Protein AF-A0A6P2ALI6-F1 (afdb_mon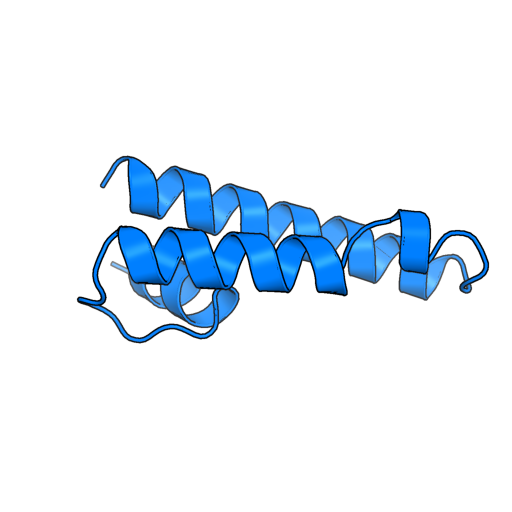omer)

pLDDT: mean 89.47, std 8.43, range [46.19, 95.0]

Secondary structure (DSSP, 8-state):
--HHHHHHHHTT--TT--HHHHHHHHHHHHHHH-GGGTTTS-HHHHHHHHHHHHHHHHHHHHHHH-

Sequence (66 aa):
MANVYRYYEILGLRPGVSADEIKQAYRRLVKEWHPDRFVTAPPEEQAAAESRIKEINEAYEYL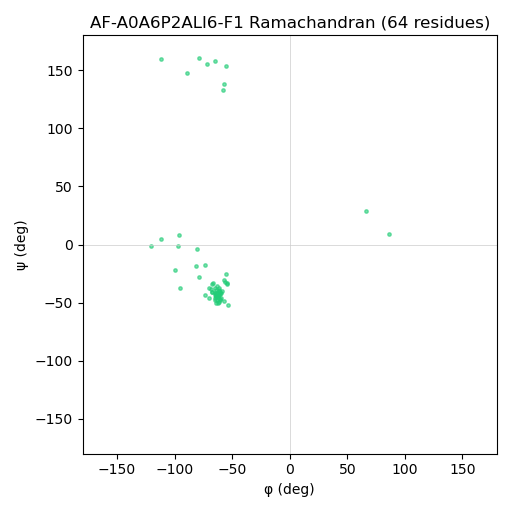KVN

Solvent-accessible surface area (backbo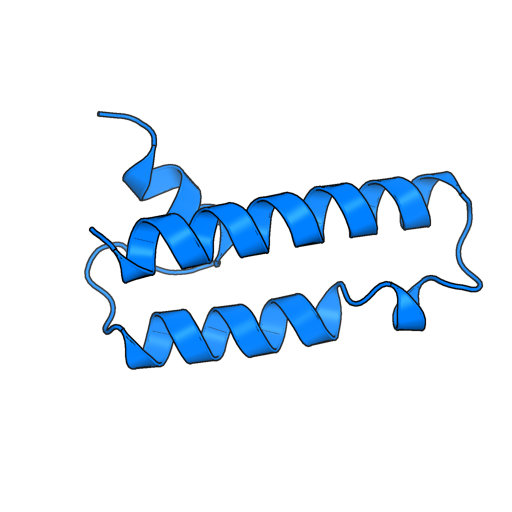ne atoms only — not comparable to full-atom values): 3858 Å² total; per-residue (Å²): 144,71,61,70,67,51,30,25,53,70,53,72,46,63,88,90,65,52,73,66,56,54,54,50,38,48,57,51,48,47,66,71,39,31,64,86,79,30,73,87,47,57,71,69,56,36,52,51,31,51,54,49,44,50,51,43,50,53,27,48,56,51,65,73,77,106

Foldseek 3Di:
DPPLCVLCVLLVHDPPDDLVSLVVSLVVLCVVLPLVVCVVPPPVSSVVSVVSNVSSVVSSVVVVVD

Nearest PDB structures (foldseek):
  2dmx-assembly1_A  TM=8.263E-01  e=1.404E-03  Homo sapiens
  4it5-assembly1_C  TM=9.274E-01  e=2.388E-02  Vibrio cholerae
  4it5-assembly1_A  TM=9.269E-01  e=3.403E-02  Vibrio cholerae
  1fpo-assembly1_A  TM=8.462E-01  e=3.024E-02  Escherichia coli
  5vso-assembly1_A  TM=8.179E-01  e=7.779E-03  Saccharomyces cerevisiae S288C

Radius of gyration: 12.54 Å; Cα contacts (8 Å, |Δi|>4): 54; chains: 1; bounding box: 26×26×32 Å

Structure (mmCIF, N/CA/C/O backbone):
data_AF-A0A6P2ALI6-F1
#
_entry.id   AF-A0A6P2ALI6-F1
#
loop_
_atom_site.group_PDB
_atom_site.id
_atom_site.type_symbol
_atom_site.label_atom_id
_atom_site.label_alt_id
_atom_site.label_comp_id
_atom_site.label_asym_id
_atom_site.label_entity_id
_atom_site.label_seq_id
_atom_site.pdbx_PDB_ins_code
_atom_site.Cartn_x
_atom_site.Cartn_y
_atom_site.Cartn_z
_atom_site.occupancy
_atom_site.B_iso_or_equiv
_atom_site.auth_seq_id
_atom_site.auth_comp_id
_atom_site.auth_asym_id
_atom_site.auth_atom_id
_atom_site.pdbx_PDB_model_num
ATOM 1 N N . MET A 1 1 ? -9.294 19.081 4.767 1.00 46.19 1 MET A N 1
ATOM 2 C CA . MET A 1 1 ? -9.925 17.761 5.009 1.00 46.19 1 MET A CA 1
ATOM 3 C C . MET A 1 1 ? -9.930 16.904 3.732 1.00 46.19 1 MET A C 1
ATOM 5 O O . MET A 1 1 ? -10.967 16.378 3.363 1.00 46.19 1 MET A O 1
ATOM 9 N N . ALA A 1 2 ? -8.787 16.756 3.045 1.00 52.50 2 ALA A N 1
ATOM 10 C CA . ALA A 1 2 ? -8.731 16.115 1.717 1.00 52.50 2 ALA A CA 1
ATOM 11 C C . ALA A 1 2 ? -7.827 14.865 1.629 1.00 52.50 2 ALA A C 1
ATOM 13 O O . ALA A 1 2 ? -7.769 14.246 0.575 1.00 52.50 2 ALA A O 1
ATOM 14 N N . ASN A 1 3 ? -7.143 14.462 2.708 1.00 72.69 3 ASN A N 1
ATOM 15 C CA . ASN A 1 3 ? -6.147 13.379 2.631 1.00 72.69 3 ASN A CA 1
ATOM 16 C C . ASN A 1 3 ? -6.691 11.993 3.006 1.00 72.69 3 ASN A C 1
ATOM 18 O O . ASN A 1 3 ? -6.362 11.022 2.339 1.00 72.69 3 ASN A O 1
ATOM 22 N N . VAL A 1 4 ? -7.579 11.893 4.001 1.00 83.06 4 VAL A N 1
ATOM 23 C CA . VAL A 1 4 ? -8.136 10.599 4.445 1.00 83.06 4 VAL A CA 1
ATOM 24 C C . VAL A 1 4 ? -8.919 9.887 3.343 1.00 83.06 4 VAL A C 1
ATOM 26 O O . VAL A 1 4 ? -8.682 8.712 3.082 1.00 83.06 4 VAL A O 1
ATOM 29 N N . TYR A 1 5 ? -9.836 10.597 2.678 1.00 87.50 5 TYR A N 1
ATOM 30 C CA . TYR A 1 5 ? -10.675 10.010 1.629 1.00 87.50 5 TYR A CA 1
ATOM 31 C C . TYR A 1 5 ? -9.832 9.486 0.463 1.00 87.50 5 TYR A C 1
ATOM 33 O O . TYR A 1 5 ? -10.060 8.370 0.006 1.00 87.50 5 TYR A O 1
ATOM 41 N N . ARG A 1 6 ? -8.787 10.227 0.076 1.00 89.69 6 ARG A N 1
ATOM 42 C CA . ARG A 1 6 ? -7.839 9.809 -0.959 1.00 89.69 6 ARG A CA 1
ATOM 43 C C . ARG A 1 6 ? -7.100 8.520 -0.585 1.00 89.69 6 ARG A C 1
ATOM 45 O O . ARG A 1 6 ? -6.890 7.677 -1.447 1.00 89.69 6 ARG A O 1
ATOM 52 N N . TYR A 1 7 ? -6.714 8.336 0.678 1.00 92.00 7 TYR A N 1
ATOM 53 C CA . TYR A 1 7 ? -6.046 7.103 1.114 1.00 92.00 7 TYR A CA 1
ATOM 54 C C . TYR A 1 7 ? -6.972 5.889 1.076 1.00 92.00 7 TYR A C 1
ATOM 56 O O . TYR A 1 7 ? -6.553 4.818 0.636 1.00 92.00 7 TYR A O 1
ATOM 64 N N . TYR A 1 8 ? -8.241 6.061 1.450 1.00 91.69 8 TYR A N 1
ATOM 65 C CA . TYR A 1 8 ? -9.241 5.013 1.257 1.00 91.69 8 TYR A CA 1
ATOM 66 C C . TYR A 1 8 ? -9.417 4.680 -0.231 1.00 91.69 8 TYR A C 1
ATOM 68 O O . TYR A 1 8 ? -9.400 3.505 -0.584 1.00 91.69 8 TYR A O 1
ATOM 76 N N . GLU A 1 9 ? -9.479 5.679 -1.115 1.00 92.12 9 GLU A N 1
ATOM 77 C CA . GLU A 1 9 ? -9.566 5.466 -2.568 1.00 92.12 9 GLU A CA 1
ATOM 78 C C . GLU A 1 9 ? -8.332 4.760 -3.151 1.00 92.12 9 GLU A C 1
ATOM 80 O O . GLU A 1 9 ? -8.484 3.846 -3.960 1.00 92.12 9 GLU A O 1
ATOM 85 N N . ILE A 1 10 ? -7.118 5.124 -2.717 1.00 92.50 10 ILE A N 1
ATOM 86 C CA . ILE A 1 10 ? -5.867 4.454 -3.121 1.00 92.50 10 ILE A CA 1
ATOM 87 C C . ILE A 1 10 ? -5.901 2.972 -2.740 1.00 92.50 10 ILE A C 1
ATOM 89 O O . ILE A 1 10 ? -5.478 2.125 -3.527 1.00 92.50 10 ILE A O 1
ATOM 93 N N . LEU A 1 11 ? -6.435 2.653 -1.558 1.00 91.75 11 LEU A N 1
ATOM 94 C CA . LEU A 1 11 ? -6.610 1.272 -1.115 1.00 91.75 11 LEU A CA 1
ATOM 95 C C . LEU A 1 11 ? -7.852 0.586 -1.713 1.00 91.75 11 LEU A C 1
ATOM 97 O O . LEU A 1 11 ? -8.057 -0.604 -1.478 1.00 91.75 11 LEU A O 1
ATOM 101 N N . GLY A 1 12 ? -8.676 1.301 -2.486 1.00 91.69 12 GLY A N 1
ATOM 102 C CA . GLY A 1 12 ? -9.927 0.784 -3.049 1.00 91.69 12 GLY A CA 1
ATOM 103 C C . GLY A 1 12 ? -10.988 0.476 -1.989 1.00 91.69 12 GLY A C 1
ATOM 104 O O . GLY A 1 12 ? -11.799 -0.435 -2.160 1.00 91.69 12 GLY A O 1
ATOM 105 N N . LEU A 1 13 ? -10.961 1.199 -0.873 1.00 92.88 13 LEU A N 1
ATOM 106 C CA . LEU A 1 13 ? -11.811 1.003 0.292 1.00 92.88 13 LEU A CA 1
ATOM 107 C C . LEU A 1 13 ? -12.800 2.151 0.466 1.00 92.88 13 LEU A C 1
ATOM 109 O O . LEU A 1 13 ? -12.612 3.263 -0.024 1.00 92.88 13 LEU A O 1
ATOM 113 N N . ARG A 1 14 ? -13.866 1.873 1.217 1.00 90.12 14 ARG A N 1
ATOM 114 C CA . ARG A 1 14 ? -14.804 2.906 1.659 1.00 90.12 14 ARG A CA 1
ATOM 115 C C . ARG A 1 14 ? -14.336 3.495 2.993 1.00 90.12 14 ARG A C 1
ATOM 117 O O . ARG A 1 14 ? -13.783 2.760 3.805 1.00 90.12 14 ARG A O 1
ATOM 124 N N . PRO A 1 15 ? -14.581 4.784 3.264 1.00 87.38 15 PRO A N 1
ATOM 125 C CA . PRO A 1 15 ? -14.340 5.351 4.586 1.00 87.38 15 PRO A CA 1
ATOM 126 C C . PRO A 1 15 ? -15.129 4.596 5.664 1.00 87.38 15 PRO A C 1
ATOM 128 O O . PRO A 1 15 ? -16.295 4.262 5.453 1.00 87.38 15 PRO A O 1
ATOM 131 N N . GLY A 1 16 ? -14.503 4.343 6.815 1.00 84.69 16 GLY A N 1
ATOM 132 C CA . GLY A 1 16 ? -15.138 3.644 7.941 1.00 84.69 16 GLY A CA 1
ATOM 133 C C . GLY A 1 16 ? -15.068 2.114 7.887 1.00 84.69 16 GLY A C 1
ATOM 134 O O . GLY A 1 16 ? -15.716 1.456 8.698 1.00 84.69 16 GLY A O 1
ATOM 135 N N . VAL A 1 17 ? -14.297 1.541 6.958 1.00 90.81 17 VAL A N 1
ATOM 136 C CA . VAL A 1 17 ? -13.939 0.112 6.983 1.00 90.81 17 VAL A CA 1
ATOM 137 C C . VAL A 1 17 ? -13.069 -0.231 8.192 1.00 90.81 17 VAL A C 1
ATOM 139 O O . VAL A 1 17 ? -12.397 0.624 8.769 1.00 90.81 17 VAL A O 1
ATOM 142 N N . SER A 1 18 ? -13.064 -1.508 8.564 1.00 91.31 18 SER A N 1
ATOM 143 C CA . SER A 1 18 ? -12.269 -1.999 9.691 1.00 91.31 18 SER A CA 1
ATOM 144 C C . SER A 1 18 ? -10.763 -2.028 9.390 1.00 91.31 18 SER A C 1
ATOM 146 O O . SER A 1 18 ? -10.336 -2.173 8.243 1.00 91.31 18 SER A O 1
ATOM 148 N N . ALA A 1 19 ? -9.931 -1.969 10.435 1.00 89.50 19 ALA A N 1
ATOM 149 C CA . ALA A 1 19 ? -8.475 -2.095 10.301 1.00 89.50 19 ALA A CA 1
ATOM 150 C C . ALA A 1 19 ? -8.043 -3.416 9.628 1.00 89.50 19 ALA A C 1
ATOM 152 O O . ALA A 1 19 ? -7.043 -3.455 8.905 1.00 89.50 19 ALA A O 1
ATOM 153 N N . ASP A 1 20 ? -8.814 -4.491 9.813 1.00 91.94 20 ASP A N 1
ATOM 154 C CA . ASP A 1 20 ? -8.574 -5.773 9.150 1.00 91.94 20 ASP A CA 1
ATOM 155 C C . ASP A 1 20 ? -8.813 -5.700 7.638 1.00 91.94 20 ASP A C 1
ATOM 157 O O . ASP A 1 20 ? -7.999 -6.221 6.868 1.00 91.94 20 ASP A O 1
ATOM 161 N N . GLU A 1 21 ? -9.867 -5.006 7.197 1.00 92.69 21 GLU A N 1
ATOM 162 C CA . GLU A 1 21 ? -10.125 -4.745 5.776 1.00 92.69 21 GLU A CA 1
ATOM 163 C C . GLU A 1 21 ? -9.025 -3.879 5.159 1.00 92.69 21 GLU A C 1
ATOM 165 O O . GLU A 1 21 ? -8.526 -4.201 4.079 1.00 92.69 21 GLU A O 1
ATOM 170 N N . ILE A 1 22 ? -8.569 -2.846 5.877 1.00 92.31 22 ILE A N 1
ATOM 171 C CA . ILE A 1 22 ? -7.438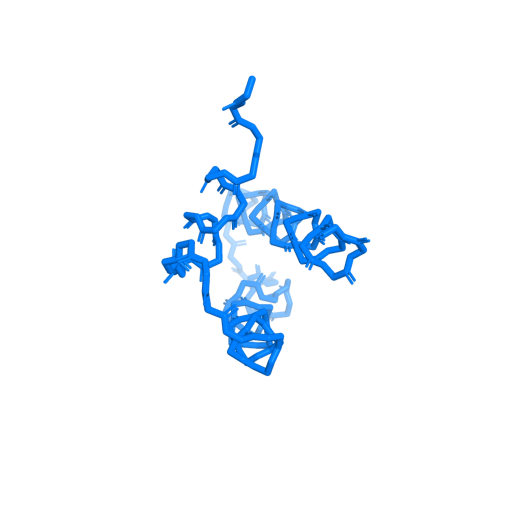 -1.999 5.463 1.00 92.31 22 ILE A CA 1
ATOM 172 C C . ILE A 1 22 ? -6.187 -2.855 5.241 1.00 92.31 22 ILE A C 1
ATOM 174 O O . ILE A 1 22 ? -5.555 -2.801 4.182 1.00 92.31 22 ILE A O 1
ATOM 178 N N . LYS A 1 23 ? -5.861 -3.728 6.199 1.00 93.00 23 LYS A N 1
ATOM 179 C CA . LYS A 1 23 ? -4.712 -4.637 6.111 1.00 93.00 23 LYS A CA 1
ATOM 180 C C . LYS A 1 23 ? -4.876 -5.695 5.016 1.00 93.00 23 LYS A C 1
ATOM 182 O O . LYS A 1 23 ? -3.885 -6.155 4.441 1.00 93.00 23 LYS A O 1
ATOM 187 N N . GLN A 1 24 ? -6.094 -6.155 4.746 1.00 94.56 24 GLN A N 1
ATOM 188 C CA . GLN A 1 24 ? -6.365 -7.113 3.675 1.00 94.56 24 GLN A CA 1
ATOM 189 C C . GLN A 1 24 ? -6.194 -6.466 2.295 1.00 94.56 24 GLN A C 1
ATOM 191 O O . GLN A 1 24 ? -5.503 -7.036 1.448 1.00 94.56 24 GLN A O 1
ATOM 196 N N . ALA A 1 25 ? -6.746 -5.268 2.093 1.00 94.62 25 ALA A N 1
ATOM 197 C CA . ALA A 1 25 ? -6.600 -4.507 0.856 1.00 94.62 25 ALA A CA 1
ATOM 198 C C . ALA A 1 25 ? -5.137 -4.143 0.588 1.00 94.62 25 ALA A C 1
ATOM 200 O O . ALA A 1 25 ? -4.638 -4.397 -0.506 1.00 94.62 25 ALA A O 1
ATOM 201 N N . TYR A 1 26 ? -4.420 -3.664 1.610 1.00 94.81 26 TYR A N 1
ATOM 202 C CA . TYR A 1 26 ? -2.989 -3.380 1.528 1.00 94.81 26 TYR A CA 1
ATOM 203 C C . TYR A 1 26 ? -2.193 -4.594 1.031 1.00 94.81 26 TYR A C 1
ATOM 205 O O . TYR A 1 26 ? -1.476 -4.511 0.036 1.00 94.81 26 TYR A O 1
ATOM 213 N N . ARG A 1 27 ? -2.373 -5.763 1.662 1.00 94.25 27 ARG A N 1
ATOM 214 C CA . ARG A 1 27 ? -1.669 -6.996 1.266 1.00 94.25 27 ARG A CA 1
ATOM 215 C C . ARG A 1 27 ? -1.997 -7.431 -0.160 1.00 94.25 27 ARG A C 1
ATOM 217 O O . ARG A 1 27 ? -1.116 -7.924 -0.862 1.00 94.25 27 ARG A O 1
ATOM 224 N N . ARG A 1 28 ? -3.250 -7.259 -0.588 1.00 94.75 28 ARG A N 1
ATOM 225 C CA . ARG A 1 28 ? -3.670 -7.545 -1.962 1.00 94.75 28 ARG A CA 1
ATOM 226 C C . ARG A 1 28 ? -2.965 -6.617 -2.951 1.00 94.75 28 ARG A C 1
ATOM 228 O O . ARG A 1 28 ? -2.368 -7.110 -3.902 1.00 94.75 28 ARG A O 1
ATOM 235 N N . LEU A 1 29 ? -2.995 -5.312 -2.695 1.00 94.12 29 LEU A N 1
ATOM 236 C CA . LEU A 1 29 ? -2.423 -4.297 -3.576 1.00 94.12 29 LEU A CA 1
ATOM 237 C C . LEU A 1 29 ? -0.898 -4.380 -3.649 1.00 94.12 29 LEU A C 1
ATOM 239 O O . LEU A 1 29 ? -0.353 -4.320 -4.743 1.00 94.12 29 LEU A O 1
ATOM 243 N N . VAL A 1 30 ? -0.207 -4.611 -2.530 1.00 92.81 30 VAL A N 1
ATOM 244 C CA . VAL A 1 30 ? 1.249 -4.829 -2.530 1.00 92.81 30 VAL A CA 1
ATOM 245 C C . VAL A 1 30 ? 1.618 -6.048 -3.362 1.00 92.81 30 VAL A C 1
ATOM 247 O O . VAL A 1 30 ? 2.580 -5.994 -4.111 1.00 92.81 30 VAL A O 1
ATOM 250 N N . LYS A 1 31 ? 0.853 -7.143 -3.276 1.00 92.75 31 LYS A N 1
ATOM 251 C CA . LYS A 1 31 ? 1.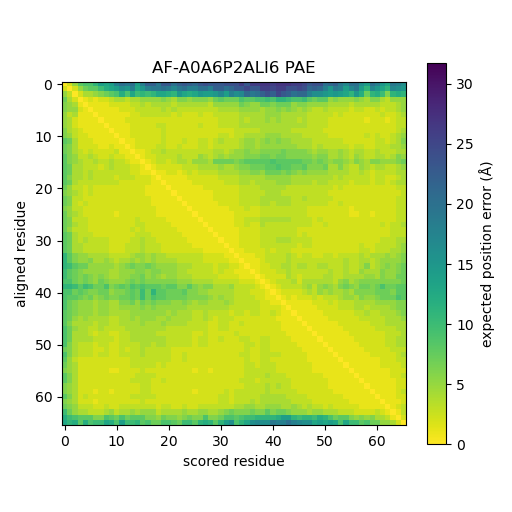106 -8.336 -4.093 1.00 92.75 31 LYS A CA 1
ATOM 252 C C . LYS A 1 31 ? 0.846 -8.084 -5.581 1.00 92.75 31 LYS A C 1
ATOM 254 O O . LYS A 1 31 ? 1.519 -8.677 -6.415 1.00 92.75 31 LYS A O 1
ATOM 259 N N . GLU A 1 32 ? -0.134 -7.250 -5.907 1.00 91.06 32 GLU A N 1
ATOM 260 C CA . GLU A 1 32 ? -0.502 -6.896 -7.281 1.00 91.06 32 GLU A CA 1
ATOM 261 C C . GLU A 1 32 ? 0.525 -5.961 -7.928 1.00 91.06 32 GLU A C 1
ATOM 263 O O . GLU A 1 32 ? 0.953 -6.209 -9.053 1.00 91.06 32 GLU A O 1
ATOM 268 N N . TRP A 1 33 ? 0.978 -4.958 -7.175 1.00 93.31 33 TRP A N 1
ATOM 269 C CA . TRP A 1 33 ? 1.920 -3.926 -7.608 1.00 93.31 33 TRP A CA 1
ATOM 270 C C . TRP A 1 33 ? 3.381 -4.219 -7.231 1.00 93.31 33 TRP A C 1
ATOM 272 O O . TRP A 1 33 ? 4.238 -3.362 -7.418 1.00 93.31 33 TRP A O 1
ATOM 282 N N . HIS A 1 34 ? 3.685 -5.416 -6.710 1.00 88.44 34 HIS A N 1
ATOM 283 C CA . HIS A 1 34 ? 5.028 -5.776 -6.241 1.00 88.44 34 HIS A CA 1
ATOM 284 C C . HIS A 1 34 ? 6.068 -5.626 -7.360 1.00 88.44 34 HIS A C 1
ATOM 286 O O . HIS A 1 34 ? 5.837 -6.188 -8.433 1.00 88.44 34 HIS A O 1
ATOM 292 N N . PRO A 1 35 ? 7.229 -4.983 -7.122 1.00 85.81 35 PRO A N 1
ATOM 293 C CA . PRO A 1 35 ? 8.257 -4.785 -8.149 1.00 85.81 35 PRO A CA 1
ATOM 294 C C . PRO A 1 35 ? 8.701 -6.097 -8.810 1.00 85.81 35 PRO A C 1
ATOM 296 O O . PRO A 1 35 ? 8.918 -6.116 -10.018 1.00 85.81 35 PRO A O 1
ATOM 299 N N . ASP A 1 36 ? 8.711 -7.217 -8.073 1.00 89.75 36 ASP A N 1
ATOM 300 C CA . ASP A 1 36 ? 8.996 -8.557 -8.623 1.0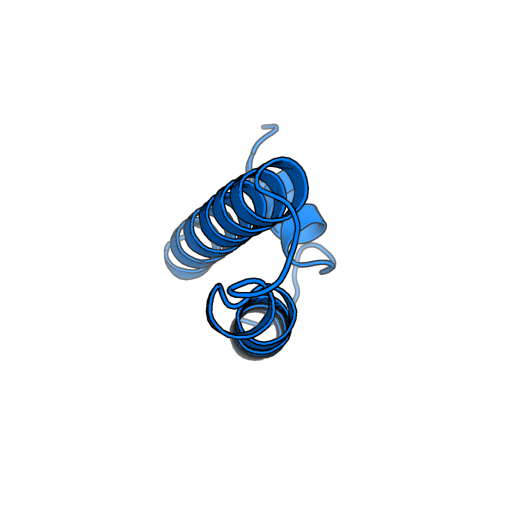0 89.75 36 ASP A CA 1
ATOM 301 C C . ASP A 1 36 ? 8.094 -8.962 -9.803 1.00 89.75 36 ASP A C 1
ATOM 303 O O . ASP A 1 36 ? 8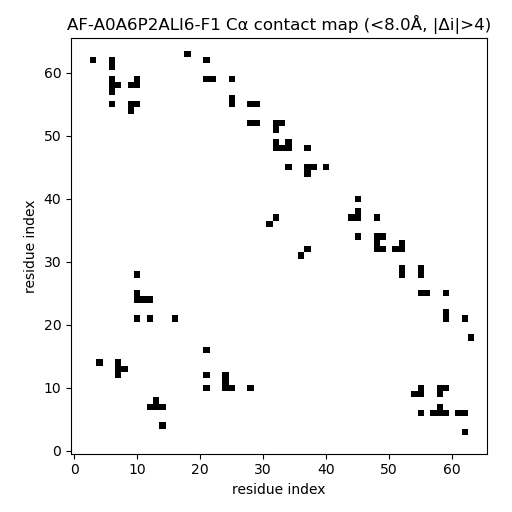.490 -9.781 -10.629 1.00 89.75 36 ASP A O 1
ATOM 307 N N . ARG A 1 37 ? 6.880 -8.406 -9.914 1.00 90.88 37 ARG A N 1
ATOM 308 C CA . ARG A 1 37 ? 5.981 -8.663 -11.052 1.00 90.88 37 ARG A CA 1
ATOM 309 C C . ARG A 1 37 ? 6.312 -7.816 -12.278 1.00 90.88 37 ARG A C 1
ATOM 311 O O . ARG A 1 37 ? 5.886 -8.170 -13.372 1.00 90.88 37 ARG A O 1
ATOM 318 N N . PHE A 1 38 ? 7.064 -6.733 -12.099 1.00 90.19 38 PHE A N 1
ATOM 319 C CA . PHE A 1 38 ? 7.386 -5.751 -13.134 1.00 90.19 38 PHE A CA 1
ATOM 320 C C . PHE A 1 38 ? 8.869 -5.762 -13.522 1.00 90.19 38 PHE A C 1
ATOM 322 O O . PHE A 1 38 ? 9.277 -4.970 -14.361 1.00 90.19 38 PHE A O 1
ATOM 329 N N . VAL A 1 39 ? 9.681 -6.683 -12.990 1.00 87.94 39 VAL A N 1
ATOM 330 C CA . VAL A 1 39 ? 11.130 -6.772 -13.284 1.00 87.94 39 VAL A CA 1
ATOM 331 C C . VAL A 1 39 ? 11.414 -6.907 -14.784 1.00 87.94 39 VAL A C 1
ATOM 333 O O . VAL A 1 39 ? 12.426 -6.416 -15.275 1.00 87.94 39 VAL A O 1
ATOM 336 N N . THR A 1 40 ? 10.516 -7.560 -15.526 1.00 92.38 40 THR A N 1
ATOM 337 C CA . THR A 1 40 ? 10.614 -7.729 -16.985 1.00 92.38 40 THR A CA 1
AT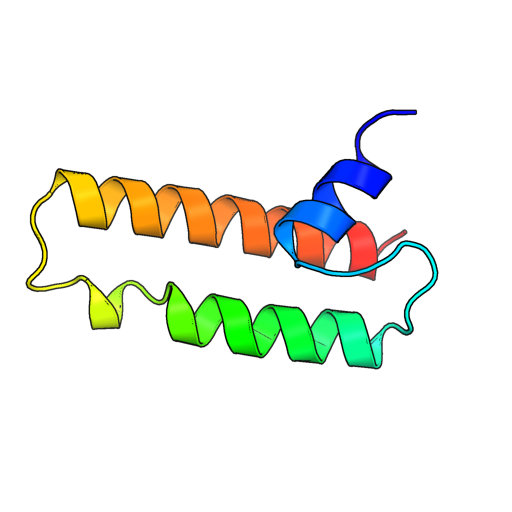OM 338 C C . THR A 1 40 ? 9.793 -6.707 -17.775 1.00 92.38 40 THR A C 1
ATOM 340 O O . THR A 1 40 ? 9.775 -6.774 -19.002 1.00 92.38 40 THR A O 1
ATOM 343 N N . ALA A 1 41 ? 9.071 -5.810 -17.101 1.00 91.25 41 ALA A N 1
ATOM 344 C CA . ALA A 1 41 ? 8.229 -4.802 -17.734 1.00 91.25 41 ALA A CA 1
ATOM 345 C C . ALA A 1 41 ? 9.075 -3.621 -18.250 1.00 91.25 41 ALA A C 1
ATOM 347 O O . ALA A 1 41 ? 10.207 -3.429 -17.794 1.00 91.25 41 ALA A O 1
ATOM 348 N N . PRO A 1 42 ? 8.557 -2.808 -19.185 1.00 95.00 42 PRO A N 1
ATOM 349 C CA . PRO A 1 42 ? 9.216 -1.582 -19.620 1.00 95.00 42 PRO A CA 1
ATOM 350 C C . PRO A 1 42 ? 9.530 -0.629 -18.449 1.00 95.00 42 PRO A C 1
ATOM 352 O O . PRO A 1 42 ? 8.799 -0.623 -17.456 1.00 95.00 42 PRO A O 1
ATOM 355 N N . PRO A 1 43 ? 10.559 0.234 -18.563 1.00 91.69 43 PRO A N 1
ATOM 356 C CA . PRO A 1 43 ? 10.934 1.178 -17.503 1.00 91.69 43 PRO A CA 1
ATOM 357 C C . PRO A 1 43 ? 9.783 2.077 -17.029 1.00 91.69 43 PRO A C 1
ATOM 359 O O . PRO A 1 43 ? 9.695 2.404 -15.850 1.00 91.69 43 PRO A O 1
ATOM 362 N N . GLU A 1 44 ? 8.879 2.452 -17.937 1.00 92.62 44 GLU A N 1
ATOM 363 C CA . GLU A 1 44 ? 7.696 3.257 -17.616 1.00 92.62 44 GLU A CA 1
ATOM 364 C C . GLU A 1 44 ? 6.722 2.513 -16.694 1.00 92.62 44 GLU A C 1
ATOM 366 O O . GLU A 1 44 ? 6.220 3.085 -15.727 1.00 92.62 44 GLU A O 1
ATOM 371 N N . GLU A 1 45 ? 6.495 1.221 -16.944 1.00 90.81 45 GLU A N 1
ATOM 372 C CA . GLU A 1 45 ? 5.639 0.381 -16.103 1.00 90.81 45 GLU A CA 1
ATOM 373 C C . GLU A 1 45 ? 6.282 0.109 -14.743 1.00 90.81 45 GLU A C 1
ATOM 375 O O . GLU A 1 45 ? 5.590 0.123 -13.727 1.00 90.81 45 GLU A O 1
ATOM 380 N N . GLN A 1 46 ? 7.605 -0.072 -14.703 1.00 91.69 46 GLN A N 1
ATOM 381 C CA . GLN A 1 46 ? 8.347 -0.198 -13.447 1.00 91.69 46 GLN A CA 1
ATOM 382 C C . GLN A 1 46 ? 8.208 1.064 -12.589 1.00 91.69 46 GLN A C 1
ATOM 384 O O . GLN A 1 46 ? 7.871 0.968 -11.409 1.00 91.69 46 GLN A O 1
ATOM 389 N N . ALA A 1 47 ? 8.388 2.246 -13.187 1.00 92.25 47 ALA A N 1
ATOM 390 C CA . ALA A 1 47 ? 8.225 3.524 -12.497 1.00 92.25 47 ALA A CA 1
ATOM 391 C C . ALA A 1 47 ? 6.776 3.744 -12.024 1.00 92.25 47 ALA A C 1
ATOM 393 O O . ALA A 1 47 ? 6.543 4.223 -10.911 1.00 92.25 47 ALA A O 1
ATOM 394 N N . ALA A 1 48 ? 5.787 3.359 -12.838 1.00 91.88 48 ALA A N 1
ATOM 395 C CA . ALA A 1 48 ? 4.379 3.424 -12.457 1.00 91.88 48 ALA A CA 1
ATOM 396 C C . ALA A 1 48 ? 4.058 2.482 -11.285 1.00 91.88 48 ALA A C 1
ATOM 398 O O . ALA A 1 48 ? 3.371 2.888 -10.343 1.00 91.88 48 ALA A O 1
ATOM 399 N N . ALA A 1 49 ? 4.582 1.253 -11.309 1.00 91.25 49 ALA A N 1
ATOM 400 C CA . ALA A 1 49 ? 4.414 0.284 -10.232 1.00 91.25 49 ALA A CA 1
ATOM 401 C C . ALA A 1 49 ? 5.068 0.766 -8.930 1.00 91.25 49 ALA A C 1
ATOM 403 O O . ALA A 1 49 ? 4.435 0.716 -7.876 1.00 91.25 49 ALA A O 1
ATOM 404 N N . GLU A 1 50 ? 6.284 1.313 -8.999 1.00 91.94 50 GLU A N 1
ATOM 405 C CA . GLU A 1 50 ? 6.977 1.896 -7.847 1.00 91.94 50 GLU A CA 1
ATOM 406 C C . GLU A 1 50 ? 6.192 3.071 -7.245 1.00 91.94 50 GLU A C 1
ATOM 408 O O . GLU A 1 50 ? 5.940 3.099 -6.035 1.00 91.94 50 GLU A O 1
ATOM 413 N N . SER A 1 51 ? 5.730 4.007 -8.083 1.00 93.31 51 SER A N 1
ATOM 414 C CA . SER A 1 51 ? 4.901 5.128 -7.632 1.00 93.31 51 SER A CA 1
ATOM 415 C C . SER A 1 51 ? 3.613 4.635 -6.976 1.00 93.31 51 SER A C 1
ATOM 417 O O . SER A 1 51 ? 3.227 5.130 -5.915 1.00 93.31 51 SER A O 1
ATOM 419 N N . ARG A 1 52 ? 2.963 3.615 -7.552 1.00 93.00 52 ARG A N 1
ATOM 420 C CA . ARG A 1 52 ? 1.746 3.043 -6.973 1.00 93.00 52 ARG A CA 1
ATOM 421 C C . ARG A 1 52 ? 1.991 2.374 -5.635 1.00 93.00 52 ARG A C 1
ATOM 423 O O . ARG A 1 52 ? 1.237 2.623 -4.696 1.00 93.00 52 ARG A O 1
ATOM 430 N N . ILE A 1 53 ? 3.040 1.566 -5.513 1.00 93.81 53 ILE A N 1
ATOM 431 C CA . ILE A 1 53 ? 3.358 0.896 -4.252 1.00 93.81 53 ILE A CA 1
ATOM 432 C C . ILE A 1 53 ? 3.686 1.908 -3.152 1.00 93.81 53 ILE A C 1
ATOM 434 O O . ILE A 1 53 ? 3.302 1.714 -1.998 1.00 93.81 53 ILE A O 1
ATOM 438 N N . LYS A 1 54 ? 4.338 3.019 -3.511 1.00 93.38 54 LYS A N 1
ATOM 439 C CA . LYS A 1 54 ? 4.633 4.113 -2.588 1.00 93.38 54 LYS A CA 1
ATOM 440 C C . LYS A 1 54 ? 3.353 4.757 -2.055 1.00 93.38 54 LYS A C 1
ATOM 442 O O . LYS A 1 54 ? 3.217 4.887 -0.841 1.00 93.38 54 LYS A O 1
ATOM 447 N N . GLU A 1 55 ? 2.400 5.073 -2.932 1.00 93.94 55 GLU A N 1
ATOM 448 C CA . GLU A 1 55 ? 1.087 5.602 -2.533 1.00 93.94 55 GLU A CA 1
ATOM 449 C C . GLU A 1 55 ? 0.317 4.624 -1.634 1.00 93.94 55 GLU A C 1
ATOM 451 O O . GLU A 1 55 ? -0.272 5.034 -0.635 1.00 93.94 55 GLU A O 1
ATOM 456 N N . ILE A 1 56 ? 0.339 3.326 -1.957 1.00 94.44 56 ILE A N 1
ATOM 457 C CA . ILE A 1 56 ? -0.319 2.272 -1.169 1.00 94.44 56 ILE A CA 1
ATOM 458 C C . ILE A 1 56 ? 0.276 2.188 0.245 1.00 94.44 56 ILE A C 1
ATOM 460 O O . ILE A 1 56 ? -0.467 2.089 1.223 1.00 94.44 56 ILE A O 1
ATOM 464 N N . ASN A 1 57 ? 1.606 2.242 0.362 1.00 93.56 57 ASN A N 1
ATOM 465 C CA . ASN A 1 57 ? 2.302 2.231 1.650 1.00 93.56 57 ASN A CA 1
ATOM 466 C C . ASN A 1 57 ? 1.972 3.474 2.486 1.00 93.56 57 ASN A C 1
ATOM 468 O O . ASN A 1 57 ? 1.684 3.349 3.675 1.00 93.56 57 ASN A O 1
ATOM 472 N N . GLU A 1 58 ? 1.978 4.657 1.871 1.00 93.12 58 GLU A N 1
ATOM 473 C CA . GLU A 1 58 ? 1.652 5.917 2.547 1.00 93.12 58 GLU A CA 1
ATOM 474 C C . GLU A 1 58 ? 0.197 5.936 3.034 1.00 93.12 58 GLU A C 1
ATOM 476 O O . GLU A 1 58 ? -0.069 6.275 4.189 1.00 93.12 58 GLU A O 1
ATOM 481 N N . ALA A 1 59 ? -0.737 5.480 2.193 1.00 92.69 59 ALA A N 1
ATOM 482 C CA . ALA A 1 59 ? -2.143 5.341 2.551 1.00 92.69 59 ALA A CA 1
ATOM 483 C C . ALA A 1 59 ? -2.341 4.386 3.735 1.00 92.69 59 ALA A C 1
ATOM 485 O O . ALA A 1 59 ? -3.070 4.702 4.676 1.00 92.69 59 ALA A O 1
ATOM 486 N N . TYR A 1 60 ? -1.675 3.230 3.707 1.00 93.81 60 TYR A N 1
ATOM 487 C CA . TYR A 1 60 ? -1.764 2.242 4.775 1.00 93.81 60 TYR A CA 1
ATOM 488 C C . TYR A 1 60 ? -1.197 2.758 6.099 1.00 93.81 60 TYR A C 1
ATOM 490 O O . TYR A 1 60 ? -1.862 2.634 7.125 1.00 93.81 60 TYR A O 1
ATOM 498 N N . GLU A 1 61 ? -0.005 3.361 6.099 1.00 91.69 61 GLU A N 1
ATOM 499 C CA . GLU A 1 61 ? 0.589 3.891 7.332 1.00 91.69 61 GLU A CA 1
ATOM 500 C C . GLU A 1 61 ? -0.234 5.046 7.909 1.00 91.69 61 GLU A C 1
ATOM 502 O O . GLU A 1 61 ? -0.435 5.104 9.121 1.00 91.69 61 GLU A O 1
ATOM 507 N N . TYR A 1 62 ? -0.797 5.913 7.063 1.00 91.19 62 TYR A N 1
ATOM 508 C CA . TYR A 1 62 ? -1.677 6.976 7.537 1.00 91.19 62 TYR A CA 1
ATOM 509 C C . TYR A 1 62 ? -2.937 6.418 8.214 1.00 91.19 62 TYR A C 1
ATOM 511 O O . TYR A 1 62 ? -3.251 6.816 9.336 1.00 91.19 62 TYR A O 1
ATOM 519 N N . LEU A 1 63 ? -3.641 5.490 7.555 1.00 89.12 63 LEU A N 1
ATOM 520 C CA . LEU A 1 63 ? -4.899 4.905 8.043 1.00 89.12 63 LEU A CA 1
ATOM 521 C C . LEU A 1 63 ? -4.715 3.918 9.203 1.00 89.12 63 LEU A C 1
ATOM 523 O O . LEU A 1 63 ? -5.665 3.575 9.897 1.00 89.12 63 LEU A O 1
ATOM 527 N N . LYS A 1 64 ? -3.498 3.417 9.404 1.00 86.94 64 LYS A N 1
ATOM 528 C CA . LYS A 1 64 ? -3.150 2.571 10.549 1.00 86.94 64 LYS A CA 1
ATOM 529 C C . LYS A 1 64 ? -2.932 3.388 11.824 1.00 86.94 64 LYS A C 1
ATOM 531 O O . LYS A 1 64 ? -3.092 2.847 12.915 1.00 86.94 64 LYS A O 1
ATOM 536 N N . VAL A 1 65 ? -2.522 4.650 11.692 1.00 79.00 65 VAL A N 1
ATOM 537 C CA . VAL A 1 65 ? -2.173 5.532 12.818 1.00 79.00 65 VAL A CA 1
ATOM 538 C C . VAL A 1 65 ? -3.309 6.502 13.184 1.00 79.00 65 VAL A C 1
ATOM 540 O O . VAL A 1 65 ? -3.339 6.969 14.321 1.00 79.00 65 VAL A O 1
ATOM 543 N N . ASN A 1 66 ? -4.238 6.790 12.262 1.00 69.12 66 ASN A N 1
ATOM 544 C CA . ASN A 1 66 ? -5.341 7.754 12.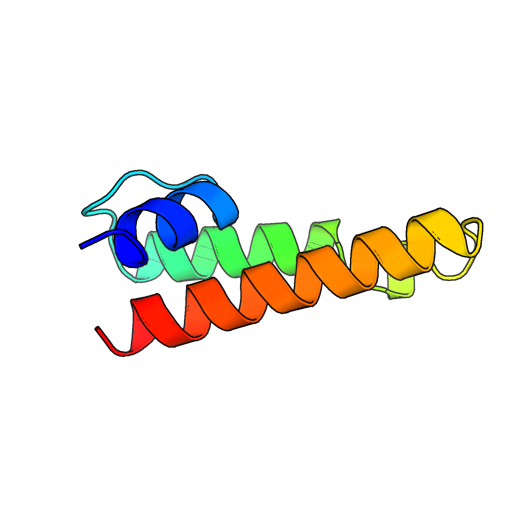424 1.00 69.12 66 ASN A CA 1
ATOM 545 C C . ASN A 1 66 ? -6.703 7.091 12.223 1.00 69.12 66 ASN A C 1
ATOM 547 O O . ASN A 1 66 ? -7.639 7.462 12.965 1.00 69.12 66 ASN A O 1
#

Mean predicted aligned error: 3.92 Å